Protein AF-A0AAD3DHI0-F1 (afdb_monomer_lite)

pLDDT: mean 75.9, std 25.24, range [32.41, 98.38]

Secondary structure (DSSP, 8-state):
-PPPHHHHHHHHHHHHHHHHHHHHHHHHHHHHHHHHHHTS--HHHHHHHHHHHHHHHHHHHHHHHHHHHHHHHHHHHHHHHHHHHHHHHHTTS-------------------GGG--S-------------------------

Radius of gyration: 33.75 Å; chains: 1; bounding box: 58×50×98 Å

Organism: NCBI:txid47775

Sequence (143 aa):
HSLTDKQQKLAEKIRSKEWRLGNLRTESERIRAKERQEGGLSAGQAATLARNHEVMDRLSEEVEEVEEALRESIRDSLMEKHREAQAARGEGKKRRRGGEEEEDDAGSDSSDEFFDRTAAGGGKEGGGGKRRQKGGGGAGAAG

Foldseek 3Di:
DDDDPLLVVLVVLLVVLVVLLVVLVVLLVVLVVVCVVVVHHDPVSVVSNVVSVVSNVVSVVVSVVSVVVSVVVVVVVVVVVVVVVVVVVVVPPPDDDDDDDDDDDDDPDDPVPPPPPPPPDDDDDDDDDDDDDDDDDDDDDDD

Structure (mmCIF, N/CA/C/O backbone):
data_AF-A0AAD3DHI0-F1
#
_entry.id   AF-A0AAD3DHI0-F1
#
loop_
_atom_site.group_PDB
_atom_site.id
_atom_site.type_symbol
_atom_site.label_atom_id
_atom_site.label_alt_id
_atom_site.label_comp_id
_atom_site.label_asym_id
_atom_site.label_entity_id
_atom_site.label_seq_id
_atom_site.pdbx_PDB_ins_code
_atom_site.Cartn_x
_atom_site.Cartn_y
_atom_site.Cartn_z
_atom_site.occupancy
_atom_site.B_iso_or_equiv
_atom_site.auth_seq_id
_atom_site.auth_comp_id
_atom_site.auth_asym_id
_atom_site.auth_atom_id
_atom_site.pdbx_PDB_model_num
ATOM 1 N N . HIS A 1 1 ? 24.154 -8.691 -9.240 1.00 60.66 1 HIS A N 1
ATOM 2 C CA . HIS A 1 1 ? 23.699 -7.460 -9.919 1.00 60.66 1 HIS A CA 1
ATOM 3 C C . HIS A 1 1 ? 22.997 -6.570 -8.908 1.00 60.66 1 HIS A C 1
ATOM 5 O O . HIS A 1 1 ? 22.224 -7.101 -8.124 1.00 60.66 1 HIS A O 1
ATOM 11 N N . SER A 1 2 ? 23.300 -5.269 -8.888 1.00 84.44 2 SER A N 1
ATOM 12 C CA . SER A 1 2 ? 22.575 -4.297 -8.055 1.00 84.44 2 SER A CA 1
ATOM 13 C C . SER A 1 2 ? 21.249 -3.914 -8.717 1.00 84.44 2 SER A C 1
ATOM 15 O O . SER A 1 2 ? 21.147 -3.969 -9.946 1.00 84.44 2 SER A O 1
ATOM 17 N N . LEU A 1 3 ? 20.258 -3.533 -7.911 1.00 88.94 3 LEU A N 1
ATOM 18 C CA . LEU A 1 3 ? 19.010 -2.945 -8.393 1.00 88.94 3 LEU A CA 1
ATOM 19 C C . LEU A 1 3 ? 19.283 -1.568 -9.011 1.00 88.94 3 LEU A C 1
ATOM 21 O O . LEU A 1 3 ? 20.120 -0.818 -8.502 1.00 88.94 3 LEU A O 1
ATOM 25 N N . THR A 1 4 ? 18.553 -1.226 -10.071 1.00 94.38 4 THR A N 1
ATOM 26 C CA . THR A 1 4 ? 18.557 0.13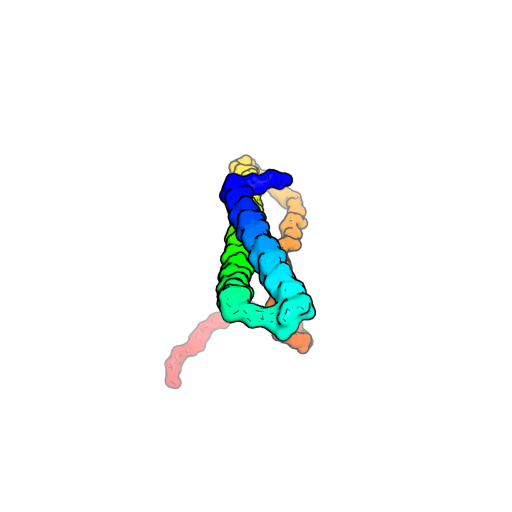4 -10.633 1.00 94.38 4 THR A CA 1
ATOM 27 C C . THR A 1 4 ? 17.954 1.129 -9.640 1.00 94.38 4 THR A C 1
ATOM 29 O O . THR A 1 4 ? 17.166 0.742 -8.776 1.00 94.38 4 THR A O 1
ATOM 32 N N . ASP A 1 5 ? 18.243 2.424 -9.780 1.00 95.69 5 ASP A N 1
ATOM 33 C CA . ASP A 1 5 ? 17.678 3.463 -8.901 1.00 95.69 5 ASP A CA 1
ATOM 34 C C . ASP A 1 5 ? 16.141 3.438 -8.871 1.00 95.69 5 ASP A C 1
ATOM 36 O O . ASP A 1 5 ? 15.519 3.651 -7.830 1.00 95.69 5 ASP A O 1
ATOM 40 N N . LYS A 1 6 ? 15.506 3.136 -10.015 1.00 95.06 6 LYS A N 1
ATOM 41 C CA . LYS A 1 6 ? 14.049 2.955 -10.108 1.00 95.06 6 LYS A CA 1
ATOM 42 C C . LYS A 1 6 ? 13.592 1.773 -9.250 1.00 95.06 6 LYS A C 1
ATOM 44 O O . LYS A 1 6 ? 12.660 1.918 -8.464 1.00 95.06 6 LYS A O 1
ATOM 49 N N . GLN A 1 7 ? 14.256 0.626 -9.378 1.00 97.12 7 GLN A N 1
ATOM 50 C CA . GLN A 1 7 ? 13.936 -0.586 -8.621 1.00 97.12 7 GLN A CA 1
ATOM 51 C C . GLN A 1 7 ? 14.174 -0.397 -7.114 1.00 97.12 7 GLN A C 1
ATOM 53 O O . GLN A 1 7 ? 13.351 -0.831 -6.313 1.00 97.12 7 GLN A O 1
ATOM 58 N N . GLN A 1 8 ? 15.242 0.305 -6.717 1.00 97.00 8 GLN A N 1
ATOM 59 C CA . GLN A 1 8 ? 15.510 0.636 -5.311 1.00 97.00 8 GLN A CA 1
ATOM 60 C C . GLN A 1 8 ? 14.389 1.493 -4.711 1.00 97.00 8 GLN A C 1
ATOM 62 O O . GLN A 1 8 ? 13.877 1.167 -3.642 1.00 97.00 8 GLN A O 1
ATOM 67 N N . LYS A 1 9 ? 13.931 2.524 -5.431 1.00 97.81 9 LYS A N 1
ATOM 68 C CA . LYS A 1 9 ? 12.806 3.370 -4.996 1.00 97.81 9 LYS A CA 1
ATOM 69 C C . LYS A 1 9 ? 11.501 2.586 -4.849 1.00 97.81 9 LYS A C 1
ATOM 71 O O . LYS A 1 9 ? 10.736 2.842 -3.922 1.00 97.81 9 LYS A O 1
ATOM 76 N N . LEU A 1 10 ? 11.223 1.642 -5.751 1.00 97.88 10 LEU A N 1
ATOM 77 C CA . LEU A 1 10 ? 10.047 0.770 -5.640 1.00 97.88 10 LEU A CA 1
ATOM 78 C C . LEU A 1 10 ? 10.159 -0.151 -4.415 1.00 97.88 10 LEU A C 1
ATOM 80 O O . LEU A 1 10 ? 9.223 -0.224 -3.624 1.00 97.88 10 LEU A O 1
ATOM 84 N N . ALA A 1 11 ? 11.327 -0.758 -4.189 1.00 97.75 11 ALA A N 1
ATOM 85 C CA . ALA A 1 11 ? 11.584 -1.582 -3.008 1.00 97.75 11 ALA A CA 1
ATOM 86 C C . ALA A 1 11 ? 11.471 -0.789 -1.690 1.00 97.75 11 ALA A C 1
ATOM 88 O O . ALA A 1 11 ? 10.957 -1.288 -0.693 1.00 97.75 11 ALA A O 1
ATOM 89 N N . GLU A 1 12 ? 11.917 0.468 -1.659 1.00 98.00 12 GLU A N 1
ATOM 90 C CA . GLU A 1 12 ? 11.723 1.363 -0.511 1.00 98.00 12 GLU A CA 1
ATOM 91 C C . GLU A 1 12 ? 10.250 1.671 -0.244 1.00 98.00 12 GLU A C 1
ATOM 93 O O . GLU A 1 12 ? 9.822 1.638 0.912 1.00 98.00 12 GLU A O 1
ATOM 98 N N . LYS A 1 13 ? 9.460 1.918 -1.297 1.00 98.12 13 LYS A N 1
ATOM 99 C CA . LYS A 1 13 ? 8.012 2.123 -1.169 1.00 98.12 13 LYS A CA 1
ATOM 100 C C . LYS A 1 13 ? 7.316 0.895 -0.585 1.00 98.12 13 LYS A C 1
ATOM 102 O O . LYS A 1 13 ? 6.502 1.070 0.320 1.00 98.12 13 LYS A O 1
ATOM 107 N N . ILE A 1 14 ? 7.663 -0.308 -1.052 1.00 98.19 14 ILE A N 1
ATOM 108 C CA . ILE A 1 14 ? 7.140 -1.576 -0.512 1.00 98.19 14 ILE A CA 1
ATOM 109 C C . ILE A 1 14 ? 7.446 -1.660 0.985 1.00 98.19 14 ILE A C 1
ATOM 111 O O . ILE A 1 14 ? 6.522 -1.694 1.793 1.00 98.19 14 ILE A O 1
ATOM 115 N N . ARG A 1 15 ? 8.722 -1.530 1.374 1.00 98.25 15 ARG A N 1
ATOM 116 C CA . ARG A 1 15 ? 9.138 -1.594 2.788 1.00 98.25 15 ARG A CA 1
ATOM 117 C C . ARG A 1 15 ? 8.412 -0.580 3.673 1.00 98.25 15 ARG A C 1
ATOM 119 O O . ARG A 1 15 ? 8.032 -0.893 4.798 1.00 98.25 15 ARG A O 1
ATOM 126 N N . SER A 1 16 ? 8.216 0.646 3.186 1.00 98.31 16 SER A N 1
ATOM 127 C CA . SER A 1 16 ? 7.506 1.690 3.935 1.00 98.31 16 SER A CA 1
ATOM 128 C C . SER A 1 16 ? 6.032 1.333 4.172 1.00 98.31 16 SER A C 1
ATOM 130 O O . SER A 1 16 ? 5.510 1.535 5.273 1.00 98.31 16 SER A O 1
ATOM 132 N N . LYS A 1 17 ? 5.367 0.767 3.160 1.00 98.12 17 LYS A N 1
ATOM 133 C CA . LYS A 1 17 ? 3.971 0.320 3.243 1.00 98.12 17 LYS A CA 1
ATOM 134 C C . LYS A 1 17 ? 3.821 -0.904 4.143 1.00 98.12 17 LYS A C 1
ATOM 136 O O . LYS A 1 17 ? 2.954 -0.901 5.014 1.00 98.12 17 LYS A O 1
ATOM 141 N N . GLU A 1 18 ? 4.708 -1.889 4.019 1.00 98.12 18 GLU A N 1
ATOM 142 C CA . GLU A 1 18 ? 4.755 -3.066 4.896 1.00 98.12 18 GLU A CA 1
ATOM 143 C C . GLU A 1 18 ? 4.981 -2.685 6.362 1.00 98.12 18 GLU A C 1
ATOM 145 O O . GLU A 1 18 ? 4.313 -3.205 7.256 1.00 98.12 18 GLU A O 1
ATOM 150 N N . TRP A 1 19 ? 5.871 -1.723 6.627 1.00 98.38 19 TRP A N 1
ATOM 151 C CA . TRP A 1 19 ? 6.076 -1.203 7.978 1.00 98.38 19 TRP A CA 1
ATOM 152 C C . TRP A 1 19 ? 4.791 -0.585 8.544 1.00 98.38 19 TRP A C 1
ATOM 154 O O . TRP A 1 19 ? 4.409 -0.852 9.686 1.00 98.38 19 TRP A O 1
ATOM 164 N N . ARG A 1 20 ? 4.069 0.197 7.730 1.00 98.00 20 ARG A N 1
ATOM 165 C CA . ARG A 1 20 ? 2.779 0.775 8.128 1.00 98.00 20 ARG A CA 1
ATOM 166 C C . ARG A 1 20 ? 1.716 -0.302 8.372 1.00 98.00 20 ARG A C 1
ATOM 168 O O . ARG A 1 20 ? 0.985 -0.194 9.356 1.00 98.00 20 ARG A O 1
ATOM 175 N N . LEU A 1 21 ? 1.662 -1.345 7.541 1.00 98.19 21 LEU A N 1
ATOM 176 C CA . LEU A 1 21 ? 0.805 -2.517 7.757 1.00 98.19 21 LEU A CA 1
ATOM 177 C C . LEU A 1 21 ? 1.119 -3.204 9.091 1.00 98.19 21 LEU A C 1
ATOM 179 O O . LEU A 1 21 ? 0.203 -3.496 9.858 1.00 98.19 21 LEU A O 1
ATOM 183 N N . GLY A 1 22 ? 2.399 -3.416 9.404 1.00 98.25 22 GLY A N 1
ATOM 184 C CA . GLY A 1 22 ? 2.834 -4.001 10.675 1.00 98.25 22 GLY A CA 1
ATOM 185 C C . GLY A 1 22 ? 2.377 -3.191 11.892 1.00 98.25 22 GLY A C 1
ATOM 186 O O . GLY A 1 22 ? 1.882 -3.756 12.872 1.00 98.25 22 GLY A O 1
ATOM 187 N N . ASN A 1 23 ? 2.454 -1.861 11.810 1.00 98.31 23 ASN A N 1
ATOM 188 C CA . ASN A 1 23 ? 1.979 -0.981 12.878 1.00 98.31 23 ASN A CA 1
ATOM 189 C C . ASN A 1 23 ? 0.460 -1.072 13.078 1.00 98.31 23 ASN A C 1
ATOM 191 O O . ASN A 1 23 ? 0.005 -1.216 14.213 1.00 98.31 23 ASN A O 1
ATOM 195 N N . LEU A 1 24 ? -0.318 -1.034 11.990 1.00 98.31 24 LEU A N 1
ATOM 196 C CA . LEU A 1 24 ? -1.783 -1.133 12.048 1.00 98.31 24 LEU A CA 1
ATOM 197 C C . LEU A 1 24 ? -2.245 -2.499 12.572 1.00 98.31 24 LEU A C 1
ATOM 199 O O . LEU A 1 24 ? -3.194 -2.571 13.358 1.00 98.31 24 LEU A O 1
ATOM 203 N N . ARG A 1 25 ? -1.542 -3.578 12.203 1.00 98.19 25 ARG A N 1
ATOM 204 C CA . ARG A 1 25 ? -1.768 -4.925 12.752 1.00 98.19 25 ARG A CA 1
ATOM 205 C C . ARG A 1 25 ? -1.533 -4.949 14.259 1.00 98.19 25 ARG A C 1
ATOM 207 O O . ARG A 1 25 ? -2.424 -5.347 15.004 1.00 98.19 25 ARG A O 1
ATOM 214 N N . THR A 1 26 ? -0.391 -4.430 14.708 1.00 98.19 26 THR A N 1
ATOM 215 C CA . THR A 1 26 ? -0.033 -4.370 16.136 1.00 98.19 26 THR A CA 1
ATOM 216 C C . THR A 1 26 ? -1.045 -3.552 16.945 1.00 98.19 26 THR A C 1
ATOM 218 O O . THR A 1 26 ? -1.433 -3.935 18.050 1.00 98.19 26 THR A O 1
ATOM 221 N N . GLU A 1 27 ? -1.504 -2.418 16.411 1.00 97.44 27 GLU A N 1
ATOM 222 C CA . GLU A 1 27 ? -2.537 -1.605 17.057 1.00 97.44 27 GLU A CA 1
ATOM 223 C C . GLU A 1 27 ? -3.872 -2.355 17.155 1.00 97.44 27 GLU A C 1
ATOM 225 O O . GLU A 1 27 ? -4.484 -2.390 18.225 1.00 97.44 27 GLU A O 1
ATOM 230 N N . SER A 1 28 ? -4.293 -3.006 16.070 1.00 97.38 28 SER A N 1
ATOM 231 C CA . SER A 1 28 ? -5.527 -3.796 16.021 1.00 97.38 28 SER A CA 1
ATOM 232 C C . SER A 1 28 ? -5.493 -4.967 17.008 1.00 97.38 28 SER A C 1
ATOM 234 O O . SER A 1 28 ? -6.462 -5.205 17.730 1.00 97.38 28 SER A O 1
ATOM 236 N N . GLU A 1 29 ? -4.360 -5.6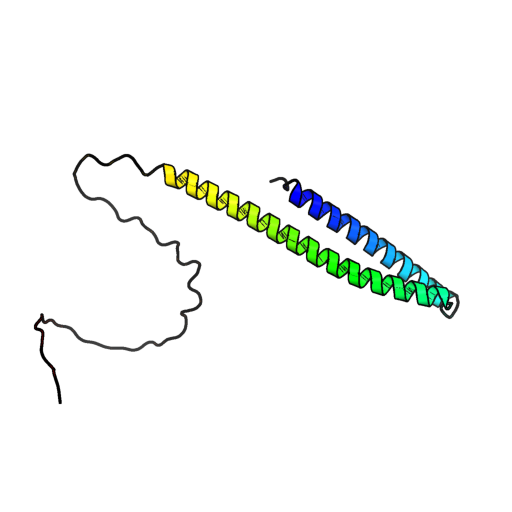64 17.112 1.00 97.38 29 GLU A N 1
ATOM 237 C CA . GLU A 1 29 ? -4.138 -6.724 18.099 1.00 97.38 29 GLU A CA 1
ATOM 238 C C . GLU A 1 29 ? -4.208 -6.202 19.534 1.00 97.38 29 GLU A C 1
ATOM 240 O O . GLU A 1 29 ? -4.845 -6.826 20.385 1.00 97.38 29 GLU A O 1
ATOM 245 N N . ARG A 1 30 ? -3.616 -5.032 19.806 1.00 96.81 30 ARG A N 1
ATOM 246 C CA . ARG A 1 30 ? -3.698 -4.385 21.120 1.00 96.81 30 ARG A CA 1
ATOM 247 C C . ARG A 1 30 ? -5.142 -4.044 21.486 1.00 96.81 30 ARG A C 1
ATOM 249 O O . ARG A 1 30 ? -5.537 -4.265 22.629 1.00 96.81 30 ARG A O 1
ATOM 256 N N . ILE A 1 31 ? -5.932 -3.529 20.542 1.00 95.12 31 ILE A N 1
ATOM 257 C CA . ILE A 1 31 ? -7.356 -3.232 20.757 1.00 95.12 31 ILE A CA 1
ATOM 258 C C . ILE A 1 31 ? -8.129 -4.521 21.069 1.00 95.12 31 ILE A C 1
ATOM 260 O O . ILE A 1 31 ? -8.821 -4.587 22.083 1.00 95.12 31 ILE A O 1
ATOM 264 N N . ARG A 1 32 ? -7.941 -5.579 20.274 1.00 94.81 32 ARG A N 1
ATOM 265 C CA . ARG A 1 32 ? -8.569 -6.894 20.508 1.00 94.81 32 ARG A CA 1
ATOM 266 C C . ARG A 1 32 ? -8.130 -7.540 21.824 1.00 94.81 32 ARG A C 1
ATOM 268 O O . ARG A 1 32 ? -8.884 -8.285 22.440 1.00 94.81 32 ARG A O 1
ATOM 275 N N . ALA A 1 33 ? -6.900 -7.296 22.271 1.00 94.56 33 ALA A N 1
ATOM 276 C CA . ALA A 1 33 ? -6.440 -7.761 23.574 1.00 94.56 33 ALA A CA 1
ATOM 277 C C . ALA A 1 33 ? -7.168 -7.047 24.721 1.00 94.56 33 ALA A C 1
ATOM 279 O O . ALA A 1 33 ? -7.536 -7.706 25.691 1.00 94.56 33 ALA A O 1
ATOM 280 N N . LYS A 1 34 ? -7.423 -5.737 24.586 1.00 94.12 34 LYS A N 1
ATOM 281 C CA . LYS A 1 34 ? -8.220 -4.970 25.555 1.00 94.12 34 LYS A CA 1
ATOM 282 C C . LYS A 1 34 ? -9.672 -5.433 25.606 1.00 94.12 34 LYS A C 1
ATOM 284 O O . LYS A 1 34 ? -10.184 -5.600 26.701 1.00 94.12 34 LYS A O 1
ATOM 289 N N . GLU A 1 35 ? -10.288 -5.745 24.464 1.00 92.75 35 GLU A N 1
ATOM 290 C CA . GLU A 1 35 ? -11.646 -6.317 24.413 1.00 92.75 35 GLU A CA 1
ATOM 291 C C . GLU A 1 35 ? -11.801 -7.529 25.338 1.00 92.75 35 GLU A C 1
ATOM 293 O O . GLU A 1 35 ? -12.745 -7.613 26.119 1.00 92.75 35 GLU A O 1
ATOM 298 N N . ARG A 1 36 ? -10.831 -8.450 25.290 1.00 89.31 36 ARG A N 1
ATOM 299 C CA . ARG A 1 36 ? -10.831 -9.658 26.126 1.00 89.31 36 ARG A CA 1
ATOM 300 C C . ARG A 1 36 ? -10.644 -9.365 27.615 1.00 89.31 36 ARG A C 1
ATOM 302 O O . ARG A 1 36 ? -11.086 -10.163 28.431 1.00 89.31 36 ARG A O 1
ATOM 309 N N . GLN A 1 37 ? -9.964 -8.272 27.963 1.00 91.25 37 GLN A N 1
ATOM 310 C CA . GLN A 1 37 ? -9.724 -7.873 29.354 1.00 91.25 37 GLN A CA 1
ATOM 311 C C . GLN A 1 37 ? -10.907 -7.097 29.940 1.00 91.25 37 GLN A C 1
ATOM 313 O O . GLN A 1 37 ? -11.271 -7.312 31.091 1.00 91.25 37 GLN A O 1
ATOM 318 N N . GLU A 1 38 ? -11.495 -6.200 29.151 1.00 91.25 38 GLU A N 1
ATOM 319 C CA . GLU A 1 38 ? -12.539 -5.262 29.580 1.00 91.25 38 GLU A CA 1
ATOM 320 C C . GLU A 1 38 ? -13.959 -5.816 29.349 1.00 91.25 38 GLU A C 1
ATOM 322 O O . GLU A 1 38 ? -14.934 -5.227 29.810 1.00 91.25 38 GLU A O 1
ATOM 327 N N . GLY A 1 39 ? -14.092 -6.966 28.675 1.00 88.00 39 GLY A N 1
ATOM 328 C CA . GLY A 1 39 ? -15.377 -7.621 28.400 1.00 88.00 39 GLY A CA 1
ATOM 329 C C . GLY A 1 39 ? -16.133 -7.040 27.201 1.00 88.00 39 GLY A C 1
ATOM 330 O O . GLY A 1 39 ? -17.302 -7.363 26.999 1.00 88.00 39 GLY A O 1
ATOM 331 N N . GLY A 1 40 ? -15.481 -6.188 26.408 1.00 91.00 40 GLY A N 1
ATOM 332 C CA . GLY A 1 40 ? -16.034 -5.569 25.207 1.00 91.00 40 GLY A CA 1
ATOM 333 C C . GLY A 1 40 ? -15.175 -4.410 24.701 1.00 91.00 40 GLY A C 1
ATOM 334 O O . GLY A 1 40 ? -14.286 -3.926 25.400 1.00 91.00 40 GLY A O 1
ATOM 335 N N . LEU A 1 41 ? -15.433 -3.960 23.472 1.00 93.50 41 LEU A N 1
ATOM 336 C CA . LEU A 1 41 ? -14.820 -2.756 22.910 1.00 93.50 41 LEU A CA 1
ATOM 337 C C . LEU A 1 41 ? -15.694 -1.530 23.157 1.00 93.50 41 LEU A C 1
ATOM 339 O O . LEU A 1 41 ? -16.901 -1.548 22.914 1.00 93.50 41 LEU A O 1
ATOM 343 N N . SER A 1 42 ? -15.071 -0.417 23.545 1.00 94.88 42 SER A N 1
ATOM 344 C CA . SER A 1 42 ? -15.731 0.888 23.459 1.00 94.88 42 SER A CA 1
ATOM 345 C C . SER A 1 42 ? -16.020 1.257 21.998 1.00 94.88 42 SER A C 1
ATOM 347 O O . SER A 1 42 ? -15.302 0.846 21.082 1.00 94.88 42 SER A O 1
ATOM 349 N N . ALA A 1 43 ? -17.025 2.106 21.764 1.00 95.06 43 ALA A N 1
ATOM 350 C CA . ALA A 1 43 ? -17.393 2.551 20.416 1.00 95.06 43 ALA A CA 1
ATOM 351 C C . ALA A 1 43 ? -16.209 3.177 19.647 1.00 95.06 43 ALA A C 1
ATOM 353 O O . ALA A 1 43 ? -16.034 2.927 18.455 1.00 95.06 43 ALA A O 1
ATOM 354 N N . GLY A 1 44 ? -15.351 3.940 20.335 1.00 96.31 44 GLY A N 1
ATOM 355 C CA . GLY A 1 44 ? -14.154 4.542 19.737 1.00 96.31 44 GLY A CA 1
ATOM 356 C C . GLY A 1 44 ? -13.081 3.517 19.351 1.00 96.31 44 GLY A C 1
ATOM 357 O O . GLY A 1 44 ? -12.441 3.654 18.305 1.00 96.31 44 GLY A O 1
ATOM 358 N N . GLN A 1 45 ? -12.905 2.464 20.154 1.00 96.19 45 GLN A N 1
ATOM 359 C CA . GLN A 1 45 ? -12.012 1.355 19.812 1.00 96.19 45 GLN A CA 1
ATOM 360 C C . GLN A 1 45 ? -12.559 0.539 18.638 1.00 96.19 45 GLN A C 1
ATOM 362 O O . GLN A 1 45 ? -11.798 0.240 17.722 1.00 96.19 45 GLN A O 1
ATOM 367 N N . ALA A 1 46 ? -13.862 0.244 18.620 1.00 96.50 46 ALA A N 1
ATOM 368 C CA . ALA A 1 46 ? -14.506 -0.463 17.513 1.00 96.50 46 ALA A CA 1
ATOM 369 C C . ALA A 1 46 ? -14.375 0.315 16.190 1.00 96.50 46 ALA A C 1
ATOM 371 O O . ALA A 1 46 ? -13.969 -0.249 15.175 1.00 96.50 46 ALA A O 1
ATOM 372 N N . ALA A 1 47 ? -14.612 1.631 16.212 1.00 97.44 47 ALA A N 1
ATOM 373 C CA . ALA A 1 47 ? -14.434 2.494 15.044 1.00 97.44 47 ALA A CA 1
ATOM 374 C C . ALA A 1 47 ? -12.968 2.587 14.582 1.00 97.44 47 ALA A C 1
ATOM 376 O O . ALA A 1 47 ? -12.687 2.691 13.390 1.00 97.44 47 ALA A O 1
ATOM 377 N N . THR A 1 48 ? -12.010 2.564 15.511 1.00 97.12 48 THR A N 1
ATOM 378 C CA . THR A 1 48 ? -10.579 2.560 15.166 1.00 97.12 48 THR A CA 1
ATOM 379 C C . THR A 1 48 ? -10.161 1.227 14.563 1.00 97.12 48 THR A C 1
ATOM 381 O O . THR A 1 48 ? -9.476 1.219 13.548 1.00 97.12 48 THR A O 1
ATOM 384 N N . LEU A 1 49 ? -10.639 0.113 15.117 1.00 97.25 49 LEU A N 1
ATOM 385 C CA . LEU A 1 49 ? -10.402 -1.217 14.569 1.00 97.25 49 LEU A CA 1
ATOM 386 C C . LEU A 1 49 ? -10.943 -1.330 13.136 1.00 97.25 49 LEU A C 1
ATOM 388 O O . LEU A 1 49 ? -10.219 -1.778 12.253 1.00 97.25 49 LEU A O 1
ATOM 392 N N . ALA A 1 50 ? -12.170 -0.859 12.887 1.00 97.75 50 ALA A N 1
ATOM 393 C CA . ALA A 1 50 ? -12.769 -0.848 11.552 1.00 97.75 50 ALA A CA 1
ATOM 394 C C . ALA A 1 50 ? -11.942 -0.025 10.547 1.00 97.75 50 ALA A C 1
ATOM 396 O O . ALA A 1 50 ? -11.564 -0.538 9.497 1.00 97.75 50 ALA A O 1
ATOM 397 N N . ARG A 1 51 ? -11.567 1.213 10.901 1.00 98.12 51 ARG A N 1
ATOM 398 C CA . ARG A 1 51 ? -10.715 2.056 10.042 1.00 98.12 51 ARG A CA 1
ATOM 399 C C . ARG A 1 51 ? -9.346 1.433 9.785 1.00 98.12 51 ARG A C 1
ATOM 401 O O . ARG A 1 51 ? -8.835 1.519 8.673 1.00 98.12 51 ARG A O 1
ATOM 408 N N . ASN A 1 52 ? -8.744 0.814 10.798 1.00 98.12 52 ASN A N 1
ATOM 409 C CA . ASN A 1 52 ? -7.459 0.144 10.638 1.00 98.12 52 ASN A CA 1
ATOM 410 C C . ASN A 1 52 ? -7.564 -1.018 9.647 1.00 98.12 52 ASN A C 1
ATOM 412 O O . ASN A 1 52 ? -6.670 -1.157 8.818 1.00 98.12 52 ASN A O 1
ATOM 416 N N . HIS A 1 53 ? -8.654 -1.791 9.682 1.00 97.75 53 HIS A N 1
ATOM 417 C CA . HIS A 1 53 ? -8.917 -2.839 8.695 1.00 97.75 53 HIS A CA 1
ATOM 418 C C . HIS A 1 53 ? -9.044 -2.277 7.276 1.00 97.75 53 HIS A C 1
ATOM 420 O O . HIS A 1 53 ? -8.284 -2.691 6.409 1.00 97.75 53 HIS A O 1
ATOM 426 N N . GLU A 1 54 ? -9.880 -1.260 7.061 1.00 98.19 54 GLU A N 1
ATOM 427 C CA . GLU A 1 54 ? -10.035 -0.628 5.739 1.00 98.19 54 GLU A CA 1
ATOM 428 C C . GLU A 1 54 ? -8.705 -0.096 5.177 1.00 98.19 54 GLU A C 1
ATOM 430 O O . GLU A 1 54 ? -8.397 -0.245 3.994 1.00 98.19 54 GLU A O 1
ATOM 435 N N . VAL A 1 55 ? -7.889 0.538 6.026 1.00 98.19 55 VAL A N 1
ATOM 436 C CA . VAL A 1 55 ? -6.580 1.062 5.616 1.00 98.19 55 VAL A CA 1
ATOM 437 C C . VAL A 1 55 ? -5.591 -0.069 5.345 1.00 98.19 55 VAL A C 1
ATOM 439 O O . VAL A 1 55 ? -4.779 0.054 4.431 1.00 98.19 55 VAL A O 1
ATOM 442 N N . MET A 1 56 ? -5.628 -1.152 6.124 1.00 98.25 56 MET A N 1
ATOM 443 C CA . MET A 1 56 ? -4.790 -2.325 5.882 1.00 98.25 56 MET A CA 1
ATOM 444 C C . MET A 1 56 ? -5.128 -3.005 4.557 1.00 98.25 56 MET A C 1
ATOM 446 O O . MET A 1 56 ? -4.202 -3.393 3.849 1.00 98.25 56 MET A O 1
ATOM 450 N N . ASP A 1 57 ? -6.407 -3.116 4.211 1.00 98.38 57 ASP A N 1
ATOM 451 C CA . ASP A 1 57 ? -6.841 -3.720 2.950 1.00 98.38 57 ASP A CA 1
ATOM 452 C C . ASP A 1 57 ? -6.318 -2.893 1.768 1.00 98.38 57 ASP A C 1
ATOM 454 O O . ASP A 1 57 ? -5.557 -3.405 0.947 1.00 98.38 57 ASP A O 1
ATOM 458 N N . ARG A 1 58 ? -6.556 -1.572 1.778 1.00 98.19 58 ARG A N 1
ATOM 459 C CA . ARG A 1 58 ? -6.010 -0.660 0.756 1.00 98.19 58 ARG A CA 1
ATOM 460 C C . ARG A 1 58 ? -4.482 -0.712 0.675 1.00 98.19 58 ARG A C 1
ATOM 462 O O . ARG A 1 58 ? -3.920 -0.753 -0.412 1.00 98.19 58 ARG A O 1
ATOM 469 N N . LEU A 1 59 ? -3.782 -0.678 1.811 1.00 97.69 59 LEU A N 1
ATOM 470 C CA . LEU A 1 59 ? -2.316 -0.730 1.807 1.00 97.69 59 LEU A CA 1
ATOM 471 C C . LEU A 1 59 ? -1.784 -2.060 1.272 1.00 97.69 59 LEU A C 1
ATOM 473 O O . LEU A 1 59 ? -0.694 -2.065 0.710 1.00 97.69 59 LEU A O 1
ATOM 477 N N . SER A 1 60 ? -2.515 -3.159 1.464 1.00 98.25 60 SER A N 1
ATOM 478 C CA . SER A 1 60 ? -2.127 -4.470 0.936 1.00 98.25 60 SER A CA 1
ATOM 479 C C . SER A 1 60 ? -2.254 -4.491 -0.588 1.00 98.25 60 SER A C 1
ATOM 481 O O . SER A 1 60 ? -1.293 -4.858 -1.256 1.00 98.25 60 SER A O 1
ATOM 483 N N . GLU A 1 61 ? -3.356 -3.972 -1.137 1.00 98.38 61 GLU A N 1
ATOM 484 C CA . GLU A 1 61 ? -3.532 -3.791 -2.589 1.00 98.38 61 GLU A CA 1
ATOM 485 C C . GLU A 1 61 ? -2.431 -2.899 -3.189 1.00 98.38 61 GLU A C 1
ATOM 487 O O . GLU A 1 61 ? -1.803 -3.247 -4.187 1.00 98.38 61 GLU A O 1
ATOM 492 N N . GLU A 1 62 ? -2.120 -1.768 -2.546 1.00 98.06 62 GLU A N 1
ATOM 493 C CA . GLU A 1 62 ? -1.048 -0.880 -3.011 1.00 98.06 62 GLU A CA 1
ATOM 494 C C . GLU A 1 62 ? 0.352 -1.521 -2.910 1.00 98.06 62 GLU A C 1
ATOM 496 O O . GLU A 1 62 ? 1.271 -1.107 -3.620 1.00 98.06 62 GLU A O 1
ATOM 501 N N . VAL A 1 63 ? 0.574 -2.471 -1.994 1.00 98.31 63 VAL A N 1
ATOM 502 C CA . VAL A 1 63 ? 1.831 -3.239 -1.945 1.00 98.31 63 VAL A CA 1
ATOM 503 C C . VAL A 1 63 ? 1.907 -4.171 -3.146 1.00 98.31 63 VAL A C 1
ATOM 505 O O . VAL A 1 63 ? 2.932 -4.1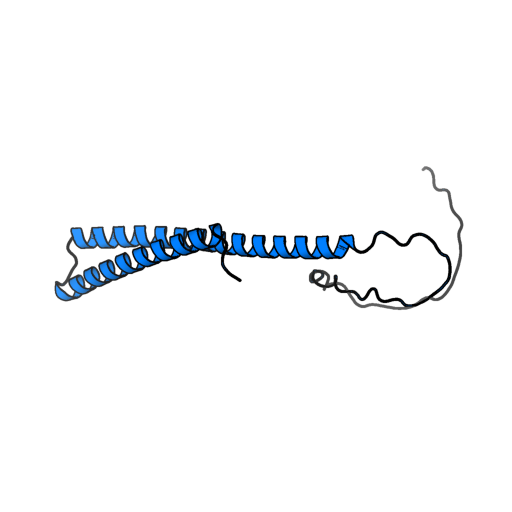66 -3.825 1.00 98.31 63 VAL A O 1
ATOM 508 N N . GLU A 1 64 ? 0.833 -4.901 -3.444 1.00 98.31 64 GLU A N 1
ATOM 509 C CA . GLU A 1 64 ? 0.761 -5.806 -4.597 1.00 98.31 64 GLU A CA 1
ATOM 510 C C . GLU A 1 64 ? 1.001 -5.059 -5.917 1.00 98.31 64 GLU A C 1
ATOM 512 O O . GLU A 1 64 ? 1.821 -5.494 -6.726 1.00 98.31 64 GLU A O 1
ATOM 517 N N . GLU A 1 65 ? 0.396 -3.880 -6.092 1.00 98.31 65 GLU A N 1
ATOM 518 C CA . GLU A 1 65 ? 0.610 -3.026 -7.268 1.00 98.31 65 GLU A CA 1
ATOM 519 C C . GLU A 1 65 ? 2.086 -2.611 -7.419 1.00 98.31 65 GLU A C 1
ATOM 521 O O . GLU A 1 65 ? 2.683 -2.707 -8.496 1.00 98.31 65 GLU A O 1
ATOM 526 N N . VAL A 1 66 ? 2.723 -2.154 -6.333 1.00 98.19 66 VAL A N 1
ATOM 527 C CA . VAL A 1 66 ? 4.126 -1.708 -6.384 1.00 98.19 66 VAL A CA 1
ATOM 528 C C . VAL A 1 66 ? 5.078 -2.892 -6.573 1.00 98.19 66 VAL A C 1
ATOM 530 O O . VAL A 1 66 ? 6.110 -2.752 -7.237 1.00 98.19 66 VAL A O 1
ATOM 533 N N . GLU A 1 67 ? 4.750 -4.059 -6.019 1.00 98.12 67 GLU A N 1
ATOM 534 C CA . GLU A 1 67 ? 5.484 -5.295 -6.268 1.00 98.12 67 GLU A CA 1
ATOM 535 C C . GLU A 1 67 ? 5.393 -5.736 -7.725 1.00 98.12 67 GLU A C 1
ATOM 537 O O . GLU A 1 67 ? 6.411 -6.132 -8.297 1.00 98.12 67 GLU A O 1
ATOM 542 N N . GLU A 1 68 ? 4.214 -5.666 -8.339 1.00 98.31 68 GLU A N 1
ATOM 543 C CA . GLU A 1 68 ? 4.039 -5.963 -9.758 1.00 98.31 68 GLU A CA 1
ATOM 544 C C . GLU A 1 68 ? 4.879 -5.007 -10.612 1.00 98.31 68 GLU A C 1
ATOM 546 O O . GLU A 1 68 ? 5.711 -5.462 -11.401 1.00 98.31 68 GLU A O 1
ATOM 551 N N . ALA A 1 69 ? 4.812 -3.701 -10.340 1.00 97.88 69 ALA A N 1
ATOM 552 C CA . ALA A 1 69 ? 5.642 -2.704 -11.016 1.00 97.88 69 ALA A CA 1
ATOM 553 C C . ALA A 1 69 ? 7.155 -2.959 -10.843 1.00 97.88 69 ALA A C 1
ATOM 555 O O . ALA A 1 69 ? 7.956 -2.713 -11.755 1.00 97.88 69 ALA A O 1
ATOM 556 N N . LEU A 1 70 ? 7.586 -3.459 -9.678 1.00 97.81 70 LEU A N 1
ATOM 557 C CA . LEU A 1 70 ? 8.977 -3.856 -9.453 1.00 97.81 70 LEU A CA 1
ATOM 558 C C . LEU A 1 70 ? 9.346 -5.093 -10.284 1.00 97.81 70 LEU A C 1
ATOM 560 O O . LEU A 1 70 ? 10.412 -5.104 -10.907 1.00 97.81 70 LEU A O 1
ATOM 564 N N . ARG A 1 71 ? 8.481 -6.114 -10.329 1.00 97.56 71 ARG A N 1
ATOM 565 C CA . ARG A 1 71 ? 8.690 -7.335 -11.128 1.00 97.56 71 ARG A CA 1
ATOM 566 C C . ARG A 1 71 ? 8.776 -7.01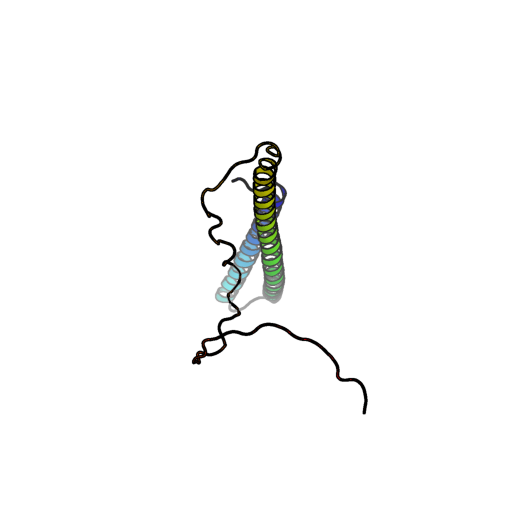4 -12.619 1.00 97.56 71 ARG A C 1
ATOM 568 O O . ARG A 1 71 ? 9.681 -7.517 -13.287 1.00 97.56 71 ARG A O 1
ATOM 575 N N . GLU A 1 72 ? 7.897 -6.153 -13.122 1.00 97.56 72 GLU A N 1
ATOM 576 C CA . GLU A 1 72 ? 7.934 -5.646 -14.498 1.00 97.56 72 GLU A CA 1
ATOM 577 C C . GLU A 1 72 ? 9.242 -4.909 -14.776 1.00 97.56 72 GLU A C 1
ATOM 579 O O . GLU A 1 72 ? 9.970 -5.262 -15.702 1.00 97.56 72 GLU A O 1
ATOM 584 N N . SER A 1 73 ? 9.629 -3.972 -13.904 1.00 96.50 73 SER A N 1
ATOM 585 C CA . SER A 1 73 ? 10.876 -3.227 -14.079 1.00 96.50 73 SER A CA 1
ATOM 586 C C . SER A 1 73 ? 12.119 -4.119 -14.058 1.00 96.50 73 SER A C 1
ATOM 588 O O . SER A 1 73 ? 13.120 -3.764 -14.678 1.00 96.50 73 SER A O 1
ATOM 590 N N . ILE A 1 74 ? 12.112 -5.232 -13.321 1.00 95.62 74 ILE A N 1
ATOM 591 C CA . ILE A 1 74 ? 13.205 -6.214 -13.339 1.00 95.62 74 ILE A CA 1
ATOM 592 C C . ILE A 1 74 ? 13.202 -6.987 -14.659 1.00 95.62 74 ILE A C 1
ATOM 594 O O . ILE A 1 74 ? 14.262 -7.139 -15.271 1.00 95.62 74 ILE A O 1
ATOM 598 N N . ARG A 1 75 ? 12.030 -7.447 -15.114 1.00 95.56 75 ARG A N 1
ATOM 599 C CA . ARG A 1 75 ? 11.876 -8.163 -16.387 1.00 95.56 75 ARG A CA 1
ATOM 600 C C . ARG A 1 75 ? 12.352 -7.312 -17.561 1.00 95.56 75 ARG A C 1
ATOM 602 O O . ARG A 1 75 ? 13.144 -7.798 -18.365 1.00 95.56 75 ARG A O 1
ATOM 609 N N . ASP A 1 76 ? 11.947 -6.048 -17.614 1.00 94.44 76 ASP A N 1
ATOM 610 C CA . ASP A 1 76 ? 12.339 -5.114 -18.670 1.00 94.44 76 ASP A CA 1
ATOM 611 C C . ASP A 1 76 ? 13.854 -4.913 -18.709 1.00 94.44 76 ASP A C 1
ATOM 613 O O . ASP A 1 76 ? 14.468 -5.059 -19.765 1.00 94.44 76 ASP A O 1
ATOM 617 N N . SER A 1 77 ? 14.488 -4.686 -17.552 1.00 93.12 77 SER A N 1
ATOM 618 C CA . SER A 1 77 ? 15.947 -4.536 -17.472 1.00 93.12 77 SER A CA 1
ATOM 619 C C . SER A 1 77 ? 16.713 -5.798 -17.888 1.00 93.12 77 SER A C 1
ATOM 621 O O . SER A 1 77 ? 17.847 -5.703 -18.353 1.00 93.12 77 SER A O 1
ATOM 623 N N . LEU A 1 78 ? 16.142 -6.992 -17.703 1.00 92.19 78 LEU A N 1
ATOM 624 C CA . LEU A 1 78 ? 16.745 -8.237 -18.188 1.00 92.19 78 LEU A CA 1
ATOM 625 C C . LEU A 1 78 ? 16.575 -8.392 -19.703 1.00 92.19 78 LEU A C 1
ATOM 627 O O . LEU A 1 78 ? 17.523 -8.777 -20.387 1.00 92.19 78 LEU A O 1
ATOM 631 N N . MET A 1 79 ? 15.395 -8.059 -20.229 1.00 92.94 79 MET A N 1
ATOM 632 C CA . MET A 1 79 ? 15.107 -8.110 -21.664 1.00 92.94 79 MET A CA 1
ATOM 633 C C . MET A 1 79 ? 15.949 -7.100 -22.449 1.00 92.94 79 MET A C 1
ATOM 635 O O . MET A 1 79 ? 16.445 -7.430 -23.524 1.00 92.94 79 MET A O 1
ATOM 639 N N . GLU A 1 80 ? 16.157 -5.898 -21.910 1.00 91.75 80 GLU A N 1
ATOM 640 C CA . GLU A 1 80 ? 17.034 -4.875 -22.486 1.00 91.75 80 GLU A CA 1
ATOM 641 C C . GLU A 1 80 ? 18.475 -5.384 -22.603 1.00 91.75 80 GLU A C 1
ATOM 643 O O . GLU A 1 80 ? 19.020 -5.432 -23.703 1.00 91.75 80 GLU A O 1
ATOM 648 N N . LYS A 1 81 ? 19.042 -5.916 -21.514 1.00 89.94 81 LYS A N 1
ATOM 649 C CA . LYS A 1 81 ? 20.385 -6.522 -21.527 1.00 89.94 81 LYS A CA 1
ATOM 650 C C . LYS A 1 81 ? 20.506 -7.679 -22.513 1.00 89.94 81 LYS A C 1
ATOM 652 O O . LYS A 1 81 ? 21.539 -7.841 -23.159 1.00 89.94 81 LYS A O 1
ATOM 657 N N . HIS A 1 82 ? 19.467 -8.503 -22.634 1.00 90.88 82 HIS A N 1
ATOM 658 C CA . HIS A 1 82 ? 19.453 -9.595 -23.602 1.00 90.88 82 HIS A CA 1
ATOM 659 C C . HIS A 1 82 ? 19.461 -9.072 -25.047 1.00 90.88 82 HIS A C 1
ATOM 661 O O . HIS A 1 82 ? 20.216 -9.582 -25.876 1.00 90.88 82 HIS A O 1
ATOM 667 N N . ARG A 1 83 ? 18.678 -8.025 -25.344 1.00 91.19 83 ARG A N 1
ATOM 668 C CA . ARG A 1 83 ? 18.672 -7.355 -26.655 1.00 91.19 83 ARG A CA 1
ATOM 669 C C . ARG A 1 83 ? 20.024 -6.714 -26.970 1.00 91.19 83 ARG A C 1
ATOM 671 O O . ARG A 1 83 ? 20.526 -6.901 -28.074 1.00 91.19 83 ARG A O 1
ATOM 678 N N . GLU A 1 84 ? 20.638 -6.029 -26.009 1.00 89.94 84 GLU A N 1
ATOM 679 C CA . GLU A 1 84 ? 21.983 -5.452 -26.150 1.00 89.94 84 GLU A CA 1
ATOM 680 C C . GLU A 1 84 ? 23.037 -6.529 -26.436 1.00 89.94 84 GLU A C 1
ATOM 682 O O . GLU A 1 84 ? 23.847 -6.385 -27.351 1.00 89.94 84 GLU A O 1
ATOM 687 N N . ALA A 1 85 ? 22.997 -7.651 -25.710 1.00 88.50 85 ALA A N 1
ATOM 688 C CA . ALA A 1 85 ? 23.916 -8.765 -25.928 1.00 88.50 85 ALA A CA 1
ATOM 689 C C . ALA A 1 85 ? 23.748 -9.407 -27.317 1.00 88.50 85 ALA A C 1
ATOM 691 O O . ALA A 1 85 ? 24.738 -9.799 -27.938 1.00 88.50 85 ALA A O 1
ATOM 692 N N . GLN A 1 86 ? 22.514 -9.507 -27.825 1.00 86.75 86 GLN A N 1
ATOM 693 C CA . GLN A 1 86 ? 22.255 -9.978 -29.188 1.00 86.75 86 GLN A CA 1
ATOM 694 C C . GLN A 1 86 ? 22.746 -8.989 -30.248 1.00 86.75 86 GLN A C 1
ATOM 696 O O . GLN A 1 86 ? 23.375 -9.411 -31.218 1.00 86.75 86 GLN A O 1
ATOM 701 N N . ALA A 1 87 ? 22.519 -7.687 -30.054 1.00 84.44 87 ALA A N 1
ATOM 702 C CA . ALA A 1 87 ? 23.014 -6.651 -30.957 1.00 84.44 87 ALA A CA 1
ATOM 703 C C . ALA A 1 87 ? 24.551 -6.671 -31.038 1.00 84.44 87 ALA A C 1
ATOM 705 O O . ALA A 1 87 ? 25.104 -6.743 -32.135 1.00 84.44 87 ALA A O 1
ATOM 706 N N . ALA A 1 88 ? 25.231 -6.757 -29.890 1.00 78.81 88 ALA A N 1
ATOM 707 C CA . ALA A 1 88 ? 26.689 -6.857 -29.815 1.00 78.81 88 ALA A CA 1
ATOM 708 C C . ALA A 1 88 ? 27.250 -8.126 -30.494 1.00 78.81 88 ALA A C 1
ATOM 710 O O . ALA A 1 88 ? 28.365 -8.117 -31.013 1.00 78.81 88 ALA A O 1
ATOM 711 N N . ARG A 1 89 ? 26.484 -9.227 -30.528 1.00 74.94 89 ARG A N 1
ATOM 712 C CA . ARG A 1 89 ? 26.848 -10.454 -31.263 1.00 74.94 89 ARG A CA 1
ATOM 713 C C . ARG A 1 89 ? 26.562 -10.360 -32.769 1.00 74.94 89 ARG A C 1
ATOM 715 O O . ARG A 1 89 ? 27.259 -11.001 -33.555 1.00 74.94 89 ARG A O 1
ATOM 722 N N . GLY A 1 90 ? 25.571 -9.567 -33.183 1.00 60.03 90 GLY A N 1
ATOM 723 C CA . GLY A 1 90 ? 25.168 -9.378 -34.582 1.00 60.03 90 GLY A CA 1
ATOM 724 C C . GLY A 1 90 ? 26.098 -8.480 -35.409 1.00 60.03 90 GLY A C 1
ATOM 725 O O . GLY A 1 90 ? 26.185 -8.644 -36.628 1.00 60.03 90 GLY A O 1
ATOM 726 N N . GLU A 1 91 ? 26.853 -7.579 -34.774 1.00 55.50 91 GLU A N 1
ATOM 727 C CA . GLU A 1 91 ? 27.794 -6.677 -35.463 1.00 55.50 91 GLU A CA 1
ATOM 728 C C . GLU A 1 91 ? 29.077 -7.373 -35.969 1.00 55.50 91 GLU A C 1
ATOM 730 O O . GLU A 1 91 ? 29.816 -6.810 -36.777 1.00 55.50 91 GLU A O 1
ATOM 735 N N . GLY A 1 92 ? 29.318 -8.636 -35.593 1.00 50.12 92 GLY A N 1
ATOM 736 C CA . GLY A 1 92 ? 30.493 -9.409 -36.017 1.00 50.12 92 GLY A CA 1
ATOM 737 C C . GLY A 1 92 ? 30.405 -10.089 -37.394 1.00 50.12 92 GLY A C 1
ATOM 738 O O . GLY A 1 92 ? 31.417 -10.598 -37.875 1.00 50.12 92 GLY A O 1
ATOM 739 N N . LYS A 1 93 ? 29.237 -10.123 -38.062 1.00 50.75 93 LYS A N 1
ATOM 740 C CA . LYS A 1 93 ? 29.034 -10.915 -39.302 1.00 50.75 93 LYS A CA 1
ATOM 741 C C . LYS A 1 93 ? 28.731 -10.082 -40.553 1.00 50.75 93 LYS A C 1
ATOM 743 O O . LYS A 1 93 ? 27.984 -10.497 -41.433 1.00 50.75 93 LYS A O 1
ATOM 748 N N . LYS A 1 94 ? 29.360 -8.915 -40.692 1.00 52.53 94 LYS A N 1
ATOM 749 C CA . LYS A 1 94 ? 29.526 -8.252 -41.995 1.00 52.53 94 LYS A CA 1
ATOM 750 C C . LYS A 1 94 ? 30.982 -7.850 -42.149 1.00 52.53 94 LYS A C 1
ATOM 752 O O . LYS A 1 94 ? 31.358 -6.804 -41.649 1.00 52.53 94 LYS A O 1
ATOM 757 N N . ARG A 1 95 ? 31.771 -8.693 -42.830 1.00 48.06 95 ARG A N 1
ATOM 758 C CA . ARG A 1 95 ? 32.899 -8.345 -43.728 1.00 48.06 95 ARG A CA 1
ATOM 759 C C . ARG A 1 95 ? 33.729 -9.584 -44.090 1.00 48.06 95 ARG A C 1
ATOM 761 O O . ARG A 1 95 ? 34.901 -9.664 -43.761 1.00 48.06 95 ARG A O 1
ATOM 768 N N . ARG A 1 96 ? 33.139 -10.520 -44.837 1.00 44.59 96 ARG A N 1
ATOM 769 C CA . ARG A 1 96 ? 33.868 -11.358 -45.806 1.00 44.59 96 ARG A CA 1
ATOM 770 C C . ARG A 1 96 ? 32.928 -11.693 -46.964 1.00 44.59 96 ARG A C 1
ATOM 772 O O . ARG A 1 96 ? 32.273 -12.723 -46.973 1.00 44.59 96 ARG A O 1
ATOM 779 N N . ARG A 1 97 ? 32.814 -10.763 -47.914 1.00 44.50 97 ARG A N 1
ATOM 780 C CA . ARG A 1 97 ? 32.392 -11.069 -49.284 1.00 44.50 97 ARG A CA 1
ATOM 781 C C . ARG A 1 97 ? 33.623 -10.844 -50.151 1.00 44.50 97 ARG A C 1
ATOM 783 O O . ARG A 1 97 ? 34.033 -9.700 -50.320 1.00 44.50 97 ARG A O 1
ATOM 790 N N . GLY A 1 98 ? 34.219 -11.935 -50.616 1.00 38.59 98 GLY A N 1
ATOM 791 C CA . GLY A 1 98 ? 35.367 -11.943 -51.517 1.00 38.59 98 GLY A CA 1
ATOM 792 C C . GLY A 1 98 ? 36.172 -13.227 -51.351 1.00 38.59 98 GLY A C 1
ATOM 793 O O . GLY A 1 98 ? 36.942 -13.322 -50.401 1.00 38.59 98 GLY A O 1
ATOM 794 N N . GLY A 1 99 ? 35.971 -14.177 -52.265 1.00 33.00 99 GLY A N 1
ATOM 795 C CA . GLY A 1 99 ? 36.735 -15.422 -52.371 1.00 33.00 99 GLY A CA 1
ATOM 796 C C . GLY A 1 99 ? 35.822 -16.639 -52.452 1.00 33.00 99 GLY A C 1
ATOM 797 O O . GLY A 1 99 ? 35.140 -16.943 -51.482 1.00 33.00 99 GLY A O 1
ATOM 798 N N . GLU A 1 100 ? 35.771 -17.246 -53.633 1.00 41.94 100 GLU A N 1
ATOM 799 C CA . GLU A 1 100 ? 35.126 -18.523 -53.951 1.00 41.94 100 GLU A CA 1
ATOM 800 C C . GLU A 1 100 ? 35.781 -19.704 -53.203 1.00 41.94 100 GLU A C 1
ATOM 802 O O . GLU A 1 100 ? 36.874 -19.552 -52.663 1.00 41.94 100 GLU A O 1
ATOM 807 N N . GLU A 1 101 ? 35.099 -20.856 -53.268 1.00 36.88 101 GLU A N 1
ATOM 808 C CA . GLU A 1 101 ? 35.529 -22.238 -52.950 1.00 36.88 101 GLU A CA 1
ATOM 809 C C . GLU A 1 101 ? 34.970 -22.873 -51.654 1.00 36.88 101 GLU A C 1
ATOM 811 O O . GLU A 1 101 ? 35.418 -22.623 -50.542 1.00 36.88 101 GLU A O 1
ATOM 816 N N . GLU A 1 102 ? 33.925 -23.678 -51.901 1.00 36.69 102 GLU A N 1
ATOM 817 C CA . GLU A 1 102 ? 33.718 -25.079 -51.487 1.00 36.69 102 GLU A CA 1
ATOM 818 C C . GLU A 1 102 ? 33.557 -25.470 -49.999 1.00 36.69 102 GLU A C 1
ATOM 820 O O . GLU A 1 102 ? 34.411 -25.239 -49.155 1.00 36.69 102 GLU A O 1
ATOM 825 N N . GLU A 1 103 ? 32.392 -26.089 -49.749 1.00 43.59 103 GLU A N 1
ATOM 826 C CA . GLU A 1 103 ? 32.062 -27.136 -48.767 1.00 43.59 103 GLU A CA 1
ATOM 827 C C . GLU A 1 103 ? 32.833 -27.172 -47.437 1.00 43.59 103 GLU A C 1
ATOM 829 O O . GLU A 1 103 ? 33.940 -27.681 -47.368 1.00 43.59 103 GLU A O 1
ATOM 834 N N . ASP A 1 104 ? 32.165 -26.782 -46.344 1.00 36.25 104 ASP A N 1
ATOM 835 C CA . ASP A 1 104 ? 31.988 -27.721 -45.231 1.00 36.25 104 ASP A CA 1
ATOM 836 C C . ASP A 1 104 ? 30.939 -27.256 -44.206 1.00 36.25 104 ASP A C 1
ATOM 838 O O . ASP A 1 104 ? 30.890 -26.108 -43.760 1.00 36.25 104 ASP A O 1
ATOM 842 N N . ASP A 1 105 ? 30.136 -28.245 -43.843 1.00 42.84 105 ASP A N 1
ATOM 843 C CA . ASP A 1 105 ? 29.476 -28.472 -42.566 1.00 42.84 105 ASP A CA 1
ATOM 844 C C . ASP A 1 105 ? 28.284 -27.602 -42.117 1.00 42.84 105 ASP A C 1
ATOM 846 O O . ASP A 1 105 ? 28.341 -26.430 -41.730 1.00 42.84 105 ASP A O 1
ATOM 850 N N . ALA A 1 106 ? 27.150 -28.296 -42.119 1.00 51.22 106 ALA A N 1
ATOM 851 C CA . ALA A 1 106 ? 25.887 -27.918 -41.538 1.00 51.22 106 ALA A CA 1
ATOM 852 C C . ALA A 1 106 ? 25.982 -27.894 -40.004 1.00 51.22 106 ALA A C 1
ATOM 854 O O . ALA A 1 106 ? 26.094 -28.927 -39.358 1.00 51.22 106 ALA A O 1
ATOM 855 N N . GLY A 1 107 ? 25.828 -26.709 -39.416 1.00 46.75 107 GLY A N 1
ATOM 856 C CA . GLY A 1 107 ? 25.761 -26.537 -37.964 1.00 46.75 107 GLY A CA 1
ATOM 857 C C . GLY A 1 107 ? 24.795 -25.436 -37.544 1.00 46.75 107 GLY A C 1
ATOM 858 O O . GLY A 1 107 ? 25.125 -24.623 -36.686 1.00 46.75 107 GLY A O 1
ATOM 859 N N . SER A 1 108 ? 23.622 -25.355 -38.177 1.00 46.38 108 SER A N 1
ATOM 860 C CA . SER A 1 108 ? 22.508 -24.555 -37.654 1.00 46.38 108 SER A CA 1
ATOM 861 C C . SER A 1 108 ? 21.596 -25.475 -36.847 1.00 46.38 108 SER A C 1
ATOM 863 O O . SER A 1 108 ? 20.511 -25.823 -37.307 1.00 46.38 108 SER A O 1
ATOM 865 N N . ASP A 1 109 ? 22.076 -25.920 -35.681 1.00 47.44 109 ASP A N 1
ATOM 866 C CA . ASP A 1 109 ? 21.256 -26.693 -34.750 1.00 47.44 109 ASP A CA 1
ATOM 867 C C . ASP A 1 109 ? 20.160 -25.806 -34.150 1.00 47.44 109 ASP A C 1
ATOM 869 O O . ASP A 1 109 ? 20.378 -24.669 -33.714 1.00 47.44 109 ASP A O 1
ATOM 873 N N . SER A 1 110 ? 18.965 -26.367 -34.216 1.00 53.81 110 SER A N 1
ATOM 874 C CA . SER A 1 110 ? 17.686 -25.811 -33.830 1.00 53.81 110 SER A CA 1
ATOM 875 C C . SER A 1 110 ? 17.674 -25.484 -32.338 1.00 53.81 110 SER A C 1
ATOM 877 O O . SER A 1 110 ? 17.800 -26.366 -31.494 1.00 53.81 110 SER A O 1
ATOM 879 N N . SER A 1 111 ? 17.478 -24.214 -31.986 1.00 52.31 111 SER A N 1
ATOM 880 C CA . SER A 1 111 ? 17.103 -23.831 -30.615 1.00 52.31 111 SER A CA 1
ATOM 881 C C . SER A 1 111 ? 15.921 -22.861 -30.569 1.00 52.31 111 SER A C 1
ATOM 883 O O . SER A 1 111 ? 15.680 -22.229 -29.543 1.00 52.31 111 SER A O 1
ATOM 885 N N . ASP A 1 112 ? 15.140 -22.795 -31.653 1.00 54.78 112 ASP A N 1
ATOM 886 C CA . ASP A 1 112 ? 13.888 -22.023 -31.706 1.00 54.78 112 ASP A CA 1
ATOM 887 C C . ASP A 1 112 ? 12.651 -22.864 -31.314 1.00 54.78 112 ASP A C 1
ATOM 889 O O . ASP A 1 112 ? 11.511 -22.436 -31.442 1.00 54.78 112 ASP A O 1
ATOM 893 N N . GLU A 1 113 ? 12.860 -24.055 -30.743 1.00 57.59 113 GLU A N 1
ATOM 894 C CA . GLU A 1 113 ? 11.801 -24.969 -30.282 1.00 57.59 113 GLU A CA 1
ATOM 895 C C . GLU A 1 113 ? 11.112 -24.518 -28.969 1.00 57.59 113 GLU A C 1
ATOM 897 O O . GLU A 1 113 ? 10.301 -25.239 -28.389 1.00 57.59 113 GLU A O 1
ATOM 902 N N . PHE A 1 114 ? 11.455 -23.344 -28.426 1.00 62.00 114 PHE A N 1
ATOM 903 C CA . PHE A 1 114 ? 11.008 -22.931 -27.088 1.00 62.00 114 PHE A CA 1
ATOM 904 C C . PHE A 1 114 ? 9.525 -22.511 -27.030 1.00 62.00 114 PHE A C 1
ATOM 906 O O . PHE A 1 114 ? 8.933 -22.539 -25.949 1.00 62.00 114 PHE A O 1
ATOM 913 N N . PHE A 1 115 ? 8.896 -22.174 -28.165 1.00 59.19 115 PHE A N 1
ATOM 914 C CA . PHE A 1 115 ? 7.511 -21.675 -28.201 1.00 59.19 115 PHE A CA 1
ATOM 915 C C . PHE A 1 115 ? 6.491 -22.547 -28.951 1.00 59.19 115 PHE A C 1
ATOM 917 O O . PHE A 1 115 ? 5.358 -22.098 -29.114 1.00 59.19 115 PHE A O 1
ATOM 924 N N . ASP A 1 116 ? 6.799 -23.795 -29.327 1.00 62.81 116 ASP A N 1
ATOM 925 C CA . ASP A 1 116 ? 5.783 -24.701 -29.895 1.00 62.81 116 ASP A CA 1
ATOM 926 C C . ASP A 1 116 ? 5.299 -25.750 -28.879 1.00 62.81 116 ASP A C 1
ATOM 928 O O . ASP A 1 116 ? 5.699 -26.913 -28.860 1.00 62.81 116 ASP A O 1
ATOM 932 N N . ARG A 1 117 ? 4.422 -25.314 -27.969 1.00 57.41 117 ARG A N 1
ATOM 933 C CA . ARG A 1 117 ? 3.655 -26.200 -27.072 1.00 57.41 117 ARG A CA 1
ATOM 934 C C . ARG A 1 117 ? 2.146 -26.047 -27.253 1.00 57.41 117 ARG A C 1
ATOM 936 O O . ARG A 1 117 ? 1.395 -26.162 -26.286 1.00 57.41 117 ARG A O 1
ATOM 943 N N . THR A 1 118 ? 1.681 -25.825 -28.482 1.00 50.50 118 THR A N 1
ATOM 944 C CA . THR A 1 118 ? 0.237 -25.854 -28.786 1.00 50.50 118 THR A CA 1
ATOM 945 C C . THR A 1 118 ? -0.158 -26.698 -29.997 1.00 50.50 118 THR A C 1
ATOM 947 O O . THR A 1 118 ? -1.353 -26.891 -30.201 1.00 50.50 118 THR A O 1
ATOM 950 N N . ALA A 1 119 ? 0.774 -27.328 -30.718 1.00 53.97 119 ALA A N 1
ATOM 951 C CA . ALA A 1 119 ? 0.438 -28.274 -31.789 1.00 53.97 119 ALA A CA 1
ATOM 952 C C . ALA A 1 119 ? 0.507 -29.763 -31.371 1.00 53.97 119 ALA A C 1
ATOM 954 O O . ALA A 1 119 ? 0.896 -30.626 -32.152 1.00 53.97 119 ALA A O 1
ATOM 955 N N . ALA A 1 120 ? 0.101 -30.111 -30.145 1.00 53.44 120 ALA A N 1
ATOM 956 C CA . ALA A 1 120 ? -0.129 -31.508 -29.760 1.00 53.44 120 ALA A CA 1
ATOM 957 C C . ALA A 1 120 ? -1.622 -31.849 -29.889 1.00 53.44 120 ALA A C 1
ATOM 959 O O . ALA A 1 120 ? -2.375 -31.775 -28.921 1.00 53.44 120 ALA A O 1
ATOM 960 N N . GLY A 1 121 ? -2.057 -32.229 -31.092 1.00 51.81 121 GLY A N 1
ATOM 961 C CA . GLY A 1 121 ? -3.419 -32.720 -31.301 1.00 51.81 121 GLY A CA 1
ATOM 962 C C . GLY A 1 121 ? -3.764 -32.976 -32.762 1.00 51.81 121 GLY A C 1
ATOM 963 O O . GLY A 1 121 ? -4.449 -32.168 -33.375 1.00 51.81 121 GLY A O 1
ATOM 964 N N . GLY A 1 122 ? -3.327 -34.106 -33.324 1.00 41.31 122 GLY A N 1
ATOM 965 C CA . GLY A 1 122 ? -3.784 -34.494 -34.660 1.00 41.31 122 GLY A CA 1
ATOM 966 C C . GLY A 1 122 ? -3.107 -35.713 -35.276 1.00 41.31 122 GLY A C 1
ATOM 967 O O . GLY A 1 122 ? -2.360 -35.565 -36.227 1.00 41.31 122 GLY A O 1
ATOM 968 N N . GLY A 1 123 ? -3.409 -36.904 -34.752 1.00 38.56 123 GLY A N 1
ATOM 969 C CA . GLY A 1 123 ? -3.631 -38.107 -35.569 1.00 38.56 123 GLY A CA 1
ATOM 970 C C . GLY A 1 123 ? -2.456 -38.736 -36.331 1.00 38.56 123 GLY A C 1
ATOM 971 O O . GLY A 1 123 ? -2.067 -38.297 -37.406 1.00 38.56 123 GLY A O 1
ATOM 972 N N . LYS A 1 124 ? -2.010 -39.895 -35.831 1.00 44.09 124 LYS A N 1
ATOM 973 C CA . LYS A 1 124 ? -1.451 -40.984 -36.648 1.00 44.09 124 LYS A CA 1
ATOM 974 C C . LYS A 1 124 ? -2.466 -41.451 -37.701 1.00 44.09 124 LYS A C 1
ATOM 976 O O . LYS A 1 124 ? -3.621 -41.620 -37.341 1.00 44.09 124 LYS A O 1
ATOM 981 N N . GLU A 1 125 ? -1.959 -41.774 -38.893 1.00 36.94 125 GLU A N 1
ATOM 982 C CA . GLU A 1 125 ? -2.403 -42.745 -39.928 1.00 36.94 125 GLU A CA 1
ATOM 983 C C . GLU A 1 125 ? -2.093 -42.116 -41.298 1.00 36.94 125 GLU A C 1
ATOM 985 O O . GLU A 1 125 ? -2.360 -40.947 -41.512 1.00 36.94 125 GLU A O 1
ATOM 990 N N . GLY A 1 126 ? -1.498 -42.745 -42.304 1.00 34.34 126 GLY A N 1
ATOM 991 C CA . GLY A 1 126 ? -1.110 -44.118 -42.568 1.00 34.34 126 GLY A CA 1
ATOM 992 C C . GLY A 1 126 ? -0.837 -44.211 -44.081 1.00 34.34 126 GLY A C 1
ATOM 993 O O . GLY A 1 126 ? -1.487 -43.538 -44.869 1.00 34.34 126 GLY A O 1
ATOM 994 N N . GLY A 1 127 ? 0.128 -45.041 -44.482 1.00 32.84 127 GLY A N 1
ATOM 995 C CA . GLY A 1 127 ? 0.100 -45.754 -45.767 1.00 32.84 127 GLY A CA 1
ATOM 996 C C . GLY A 1 127 ? 0.359 -45.004 -47.087 1.00 32.84 127 GLY A C 1
ATOM 997 O O . GLY A 1 127 ? -0.557 -44.499 -47.717 1.00 32.84 127 GLY A O 1
ATOM 998 N N . GLY A 1 128 ? 1.563 -45.218 -47.631 1.00 32.41 128 GLY A N 1
ATOM 999 C CA . GLY A 1 128 ? 1.714 -45.758 -48.991 1.00 32.41 128 GLY A CA 1
ATOM 1000 C C . GLY A 1 128 ? 1.888 -44.780 -50.162 1.00 32.41 128 GLY A C 1
ATOM 1001 O O . GLY A 1 128 ? 1.247 -43.745 -50.252 1.00 32.41 128 GLY A O 1
ATOM 1002 N N . GLY A 1 129 ? 2.711 -45.191 -51.136 1.00 33.75 129 GLY A N 1
ATOM 1003 C CA . GLY A 1 129 ? 2.564 -44.724 -52.521 1.00 33.75 129 GLY A CA 1
ATOM 1004 C C . GLY A 1 129 ? 3.802 -44.115 -53.169 1.00 33.75 129 GLY A C 1
ATOM 1005 O O . GLY A 1 129 ? 3.983 -42.909 -53.237 1.00 33.75 129 GLY A O 1
ATOM 1006 N N . LYS A 1 130 ? 4.634 -44.983 -53.735 1.00 44.16 130 LYS A N 1
ATOM 1007 C CA . LYS A 1 130 ? 5.748 -44.676 -54.637 1.00 44.16 130 LYS A CA 1
ATOM 1008 C C . LYS A 1 130 ? 5.200 -44.157 -55.991 1.00 44.16 130 LYS A C 1
ATOM 1010 O O . LYS A 1 130 ? 4.256 -44.747 -56.503 1.00 44.16 130 LYS A O 1
ATOM 1015 N N . ARG A 1 131 ? 5.955 -43.245 -56.635 1.00 40.75 131 ARG A N 1
ATOM 1016 C CA . ARG A 1 131 ? 6.104 -42.979 -58.101 1.00 40.75 131 ARG A CA 1
ATOM 1017 C C . ARG A 1 131 ? 5.433 -41.719 -58.706 1.00 40.75 131 ARG A C 1
ATOM 1019 O O . ARG A 1 131 ? 4.235 -41.677 -58.912 1.00 40.75 131 ARG A O 1
ATOM 1026 N N . ARG A 1 132 ? 6.320 -40.794 -59.122 1.00 41.50 132 ARG A N 1
ATOM 1027 C CA . ARG A 1 132 ? 6.474 -40.102 -60.434 1.00 41.50 132 ARG A CA 1
ATOM 1028 C C . ARG A 1 132 ? 5.212 -39.646 -61.193 1.00 41.50 132 ARG A C 1
ATOM 1030 O O . ARG A 1 132 ? 4.447 -40.496 -61.617 1.00 41.50 132 ARG A O 1
ATOM 1037 N N . GLN A 1 133 ? 5.191 -38.357 -61.573 1.00 42.25 133 GLN A N 1
ATOM 1038 C CA . GLN A 1 133 ? 5.094 -37.813 -62.957 1.00 42.25 133 GLN A CA 1
ATOM 1039 C C . GLN A 1 133 ? 4.548 -36.369 -62.902 1.00 42.25 133 GLN A C 1
ATOM 1041 O O . GLN A 1 133 ? 3.406 -36.138 -62.543 1.00 42.25 133 GLN A O 1
ATOM 1046 N N . LYS A 1 134 ? 5.413 -35.352 -62.998 1.00 38.25 134 LYS A N 1
ATOM 1047 C CA . LYS A 1 134 ? 5.615 -34.492 -64.185 1.00 38.25 134 LYS A CA 1
ATOM 1048 C C . LYS A 1 134 ? 4.315 -34.024 -64.866 1.00 38.25 134 LYS A C 1
ATOM 1050 O O . LYS A 1 134 ? 3.833 -34.704 -65.757 1.00 38.25 134 LYS A O 1
ATOM 1055 N N . GLY A 1 135 ? 3.893 -32.814 -64.488 1.00 34.81 135 GLY A N 1
ATOM 1056 C CA . GLY A 1 135 ? 3.661 -31.659 -65.368 1.00 34.81 135 GLY A CA 1
ATOM 1057 C C . GLY A 1 135 ? 2.565 -31.728 -66.433 1.00 34.81 135 GLY A C 1
ATOM 1058 O O . GLY A 1 135 ? 2.536 -32.628 -67.261 1.00 34.81 135 GLY A O 1
ATOM 1059 N N . GLY A 1 136 ? 1.774 -30.658 -66.504 1.00 35.09 136 GLY A N 1
ATOM 1060 C CA . GLY A 1 136 ? 0.964 -30.327 -67.676 1.00 35.09 136 GLY A CA 1
ATOM 1061 C C . GLY A 1 136 ? -0.307 -29.602 -67.274 1.00 35.09 136 GLY A C 1
ATOM 1062 O O . GLY A 1 136 ? -1.148 -30.182 -66.604 1.00 35.09 13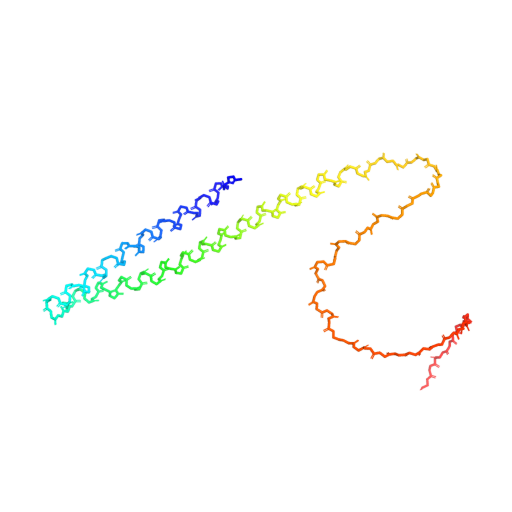6 GLY A O 1
ATOM 1063 N N . GLY A 1 137 ? -0.393 -28.320 -67.615 1.00 34.88 137 GLY A N 1
ATOM 1064 C CA . GLY A 1 137 ? -1.444 -27.422 -67.161 1.00 34.88 137 GLY A CA 1
ATOM 1065 C C . GLY A 1 137 ? -2.769 -27.536 -67.908 1.00 34.88 137 GLY A C 1
ATOM 1066 O O . GLY A 1 137 ? -2.853 -28.103 -68.990 1.00 34.88 137 GLY A O 1
ATOM 1067 N N . GLY A 1 138 ? -3.742 -26.815 -67.358 1.00 35.44 138 GLY 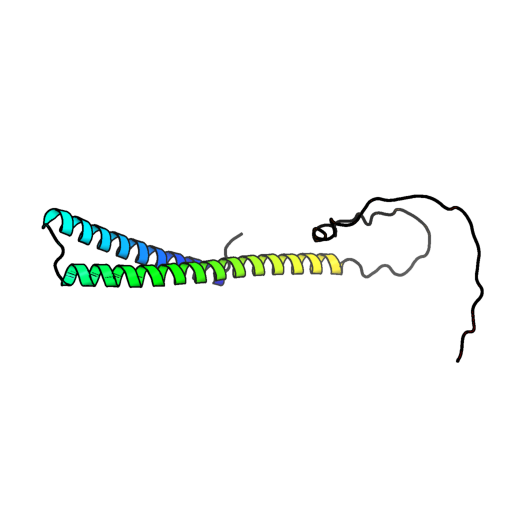A N 1
ATOM 1068 C CA . GLY A 1 138 ? -4.530 -25.879 -68.148 1.00 35.44 138 GLY A CA 1
ATOM 1069 C C . GLY A 1 138 ? -5.956 -26.294 -68.499 1.00 35.44 138 GLY A C 1
ATOM 1070 O O . GLY A 1 138 ? -6.212 -27.391 -68.975 1.00 35.44 138 GLY A O 1
ATOM 1071 N N . ALA A 1 139 ? -6.813 -25.279 -68.377 1.00 38.78 139 ALA A N 1
ATOM 1072 C CA . ALA A 1 139 ? -8.143 -25.103 -68.952 1.00 38.78 139 ALA A CA 1
ATOM 1073 C C . ALA A 1 139 ? -9.339 -25.668 -68.168 1.00 38.78 139 ALA A C 1
ATOM 1075 O O . ALA A 1 139 ? -9.479 -26.860 -67.926 1.00 38.78 139 ALA A O 1
ATOM 1076 N N . GLY A 1 140 ? -10.243 -24.747 -67.835 1.00 35.53 140 GLY A N 1
ATOM 1077 C CA . GLY A 1 140 ? -11.555 -25.012 -67.260 1.00 35.53 140 GLY A CA 1
ATOM 1078 C C . GLY A 1 140 ? -12.306 -23.703 -67.047 1.00 35.53 140 GLY A C 1
ATOM 1079 O O . GLY A 1 140 ? -12.503 -23.278 -65.915 1.00 35.53 140 GLY A O 1
ATOM 1080 N N . ALA A 1 141 ? -12.631 -23.024 -68.147 1.00 41.44 141 ALA A N 1
ATOM 1081 C CA . ALA A 1 141 ? -13.551 -21.898 -68.174 1.00 41.44 141 ALA A CA 1
ATOM 1082 C C . ALA A 1 141 ? -14.991 -22.397 -68.376 1.00 41.44 141 ALA A C 1
ATOM 1084 O O . ALA A 1 141 ? -15.202 -23.284 -69.196 1.00 41.44 141 ALA A O 1
ATOM 1085 N N . ALA A 1 142 ? -15.916 -21.720 -67.690 1.00 43.12 142 ALA A N 1
ATOM 1086 C CA . ALA A 1 142 ? -17.310 -21.434 -68.046 1.00 43.12 142 ALA A CA 1
ATOM 1087 C C . ALA A 1 142 ? -18.319 -22.586 -68.239 1.00 43.12 142 ALA A C 1
ATOM 1089 O O . ALA A 1 142 ? -18.107 -23.532 -68.993 1.00 43.12 142 ALA A O 1
ATOM 1090 N N . GLY A 1 143 ? -19.485 -22.387 -67.618 1.00 37.28 143 GLY A N 1
ATOM 1091 C CA . GLY A 1 143 ? -20.715 -23.152 -67.793 1.00 37.28 143 GLY A CA 1
ATOM 1092 C C . GLY A 1 143 ? -21.658 -22.910 -66.633 1.00 37.28 143 GLY A C 1
ATOM 1093 O O . GLY A 1 143 ? -21.728 -23.813 -65.778 1.00 37.28 143 GLY A O 1
#